Protein AF-A0A3D1IDY3-F1 (afdb_monomer_lite)

Foldseek 3Di:
DPPVVVVVVVVVVVVVVVVVVVPDDDDDPVVDPDCLPPPNPVDDDDPPDDPDADPVGDDDDD

Structure (mmCIF, N/CA/C/O backbone):
data_AF-A0A3D1IDY3-F1
#
_entry.id   AF-A0A3D1IDY3-F1
#
loop_
_atom_site.group_PDB
_atom_site.id
_atom_site.type_symbol
_atom_site.label_atom_id
_atom_site.label_alt_id
_atom_site.label_comp_id
_atom_site.label_asym_id
_atom_site.la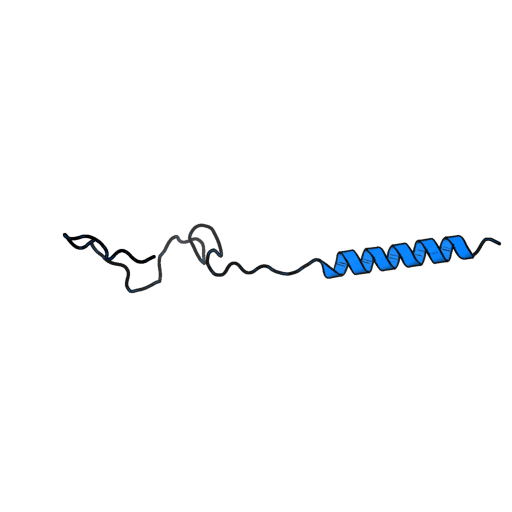bel_entity_id
_atom_site.label_seq_id
_atom_site.pdbx_PDB_ins_code
_atom_site.Cartn_x
_atom_site.Cartn_y
_atom_site.Cartn_z
_atom_site.occupancy
_atom_site.B_iso_or_equiv
_atom_site.auth_seq_id
_atom_site.auth_comp_id
_atom_site.auth_asym_id
_atom_site.auth_atom_id
_atom_site.pdbx_PDB_model_num
ATOM 1 N N . MET A 1 1 ? 43.758 -4.400 -49.480 1.00 52.31 1 MET A N 1
ATOM 2 C CA . MET A 1 1 ? 43.638 -4.481 -48.005 1.00 52.31 1 MET A CA 1
ATOM 3 C C . MET A 1 1 ? 42.585 -3.476 -47.524 1.00 52.31 1 MET A C 1
ATOM 5 O O . MET A 1 1 ? 42.924 -2.484 -46.902 1.00 52.31 1 MET A O 1
ATOM 9 N N . MET A 1 2 ? 41.308 -3.661 -47.890 1.00 54.81 2 MET A N 1
ATOM 10 C CA . MET A 1 2 ? 40.254 -2.652 -47.637 1.00 54.81 2 MET A CA 1
ATOM 11 C C . MET A 1 2 ? 38.848 -3.251 -47.426 1.00 54.81 2 MET A C 1
ATOM 13 O O . MET A 1 2 ? 37.873 -2.519 -47.325 1.00 54.81 2 MET A O 1
ATOM 17 N N . THR A 1 3 ? 38.726 -4.580 -47.331 1.00 53.56 3 THR A N 1
ATOM 18 C CA . THR A 1 3 ? 37.441 -5.291 -47.172 1.00 53.56 3 THR A CA 1
ATOM 19 C C . THR A 1 3 ? 37.177 -5.754 -45.731 1.00 53.56 3 THR A C 1
ATOM 21 O O . THR A 1 3 ? 36.028 -5.924 -45.336 1.00 53.56 3 THR A O 1
ATOM 24 N N . THR A 1 4 ? 38.216 -5.885 -44.899 1.00 56.28 4 THR A N 1
ATOM 25 C CA . THR A 1 4 ? 38.151 -6.411 -43.519 1.00 56.28 4 THR A CA 1
ATOM 26 C C . THR A 1 4 ? 37.553 -5.448 -42.489 1.00 56.28 4 THR A C 1
ATOM 28 O O . THR A 1 4 ? 37.083 -5.874 -41.437 1.00 56.28 4 THR A O 1
ATOM 31 N N . VAL A 1 5 ? 37.567 -4.138 -42.751 1.00 57.78 5 VAL A N 1
ATOM 32 C CA . VAL A 1 5 ? 37.044 -3.129 -41.810 1.00 57.78 5 VAL A CA 1
ATOM 33 C C . VAL A 1 5 ? 35.519 -3.023 -41.894 1.00 57.78 5 VAL A C 1
ATOM 35 O O . VAL A 1 5 ? 34.862 -2.861 -40.866 1.00 57.78 5 VAL A O 1
ATOM 38 N N . HIS A 1 6 ? 34.948 -3.163 -43.095 1.00 54.38 6 HIS A N 1
ATOM 39 C CA . HIS A 1 6 ? 33.498 -3.136 -43.309 1.00 54.38 6 HIS A CA 1
ATOM 40 C C . HIS A 1 6 ? 32.801 -4.360 -42.706 1.00 54.38 6 HIS A C 1
ATOM 42 O O . HIS A 1 6 ? 31.777 -4.205 -42.044 1.00 54.38 6 HIS A O 1
ATOM 48 N N . SER A 1 7 ? 33.387 -5.553 -42.850 1.00 60.94 7 SER A N 1
ATOM 49 C CA . SER A 1 7 ? 32.849 -6.783 -42.255 1.00 60.94 7 SER A CA 1
ATOM 50 C C . SER A 1 7 ? 32.890 -6.758 -40.728 1.00 60.94 7 SER A C 1
ATOM 52 O O . SER A 1 7 ? 31.938 -7.191 -40.089 1.00 60.94 7 SER A O 1
ATOM 54 N N . ARG A 1 8 ? 33.941 -6.172 -40.135 1.00 66.50 8 ARG A N 1
ATOM 55 C CA . ARG A 1 8 ? 34.050 -5.999 -38.681 1.00 66.50 8 ARG A CA 1
ATOM 56 C C . ARG A 1 8 ? 32.981 -5.043 -38.145 1.00 66.50 8 ARG A C 1
ATOM 58 O O . ARG A 1 8 ? 32.336 -5.340 -37.154 1.00 66.50 8 ARG A O 1
ATOM 65 N N . ARG A 1 9 ? 32.740 -3.908 -38.809 1.00 72.94 9 ARG A N 1
ATOM 66 C CA . ARG A 1 9 ? 31.675 -2.961 -38.410 1.00 72.94 9 ARG A CA 1
ATOM 67 C C . ARG A 1 9 ? 30.284 -3.595 -38.480 1.00 72.94 9 ARG A C 1
ATOM 69 O O . ARG A 1 9 ? 29.464 -3.345 -37.603 1.00 72.94 9 ARG A O 1
ATOM 76 N N . LEU A 1 10 ? 30.051 -4.436 -39.487 1.00 74.06 10 LEU A N 1
ATOM 77 C CA . LEU A 1 10 ? 28.800 -5.170 -39.640 1.00 74.06 10 LEU A CA 1
ATOM 78 C C . LEU A 1 10 ? 28.609 -6.212 -38.528 1.00 74.06 10 LEU A C 1
ATOM 80 O O . LEU A 1 10 ? 27.531 -6.258 -37.947 1.00 74.06 10 LEU A O 1
ATOM 84 N N . THR A 1 11 ? 29.650 -6.977 -38.170 1.00 79.88 11 THR A N 1
ATOM 85 C CA . THR A 1 11 ? 29.558 -7.982 -37.096 1.00 79.88 11 THR A CA 1
ATOM 86 C C . THR A 1 11 ? 29.310 -7.364 -35.723 1.00 79.88 11 THR A C 1
ATOM 88 O O . THR A 1 11 ? 28.458 -7.859 -34.985 1.00 79.88 11 THR A O 1
ATOM 91 N N . TRP A 1 12 ? 29.982 -6.256 -35.390 1.00 84.50 12 TRP A N 1
ATOM 92 C CA . TRP A 1 12 ? 29.709 -5.507 -34.156 1.00 84.50 12 TRP A CA 1
ATOM 93 C C . TRP A 1 12 ? 28.294 -4.916 -34.144 1.00 84.50 12 TRP A C 1
ATOM 95 O O . TRP A 1 12 ? 27.629 -4.959 -33.111 1.00 84.50 12 TRP A O 1
ATOM 105 N N . GLY A 1 13 ? 27.807 -4.432 -35.292 1.00 87.62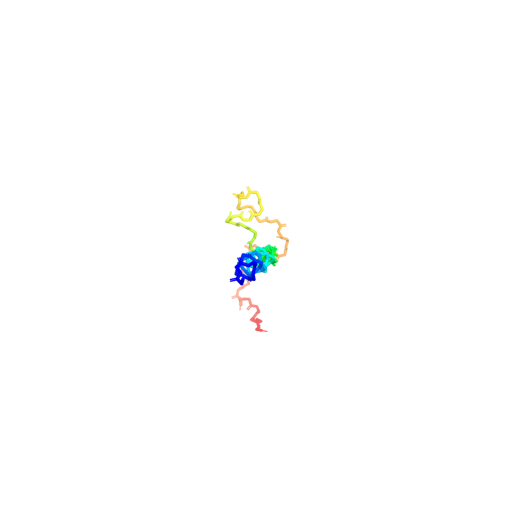 13 GLY A N 1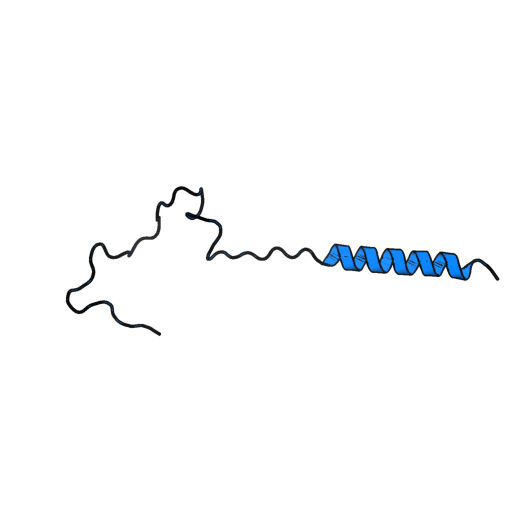
ATOM 106 C CA . GLY A 1 13 ? 26.434 -3.947 -35.438 1.00 87.62 13 GLY A CA 1
ATOM 107 C C . GLY A 1 13 ? 25.393 -5.038 -35.175 1.00 87.62 13 GLY A C 1
ATOM 108 O O . GLY A 1 13 ? 24.468 -4.827 -34.395 1.00 87.62 13 GLY A O 1
ATOM 109 N N . THR A 1 14 ? 25.573 -6.231 -35.750 1.00 86.81 14 THR A N 1
ATOM 110 C CA . THR A 1 14 ? 24.689 -7.380 -35.487 1.00 86.81 14 THR A CA 1
ATOM 111 C C . THR A 1 14 ? 24.773 -7.881 -34.049 1.00 86.81 14 THR A C 1
ATOM 113 O O . THR A 1 14 ? 23.742 -8.185 -33.459 1.00 86.81 14 THR A O 1
ATOM 116 N N . ALA A 1 15 ? 25.970 -7.939 -33.458 1.00 87.88 15 ALA A N 1
ATOM 117 C CA . ALA A 1 15 ? 26.136 -8.371 -32.072 1.00 87.88 15 ALA A CA 1
ATOM 118 C C . ALA A 1 15 ? 25.425 -7.420 -31.098 1.00 87.88 15 ALA A C 1
ATOM 120 O O . ALA A 1 15 ? 24.739 -7.877 -30.189 1.00 87.88 15 ALA A O 1
ATOM 121 N N . LEU A 1 16 ? 25.526 -6.106 -31.330 1.00 88.38 16 LEU A N 1
ATOM 122 C CA . LEU A 1 16 ? 24.836 -5.095 -30.530 1.00 88.38 16 LEU A CA 1
ATOM 123 C C . LEU A 1 16 ? 23.312 -5.179 -30.689 1.00 88.38 16 LEU A C 1
ATOM 125 O O . LEU A 1 16 ? 22.593 -5.104 -29.697 1.00 88.38 16 LEU A O 1
ATOM 129 N N . ALA A 1 17 ? 22.817 -5.377 -31.914 1.00 87.00 17 ALA A N 1
ATOM 130 C CA . ALA A 1 17 ? 21.387 -5.530 -32.175 1.00 87.00 17 ALA A CA 1
ATOM 131 C C . ALA A 1 17 ? 20.797 -6.768 -31.477 1.00 87.00 17 ALA A C 1
ATOM 133 O O . ALA A 1 17 ? 19.722 -6.685 -30.887 1.00 87.00 17 ALA A O 1
ATOM 134 N N . LEU A 1 18 ? 21.520 -7.893 -31.485 1.00 87.56 18 LEU A N 1
ATOM 135 C CA . LEU A 1 18 ? 21.123 -9.100 -30.757 1.00 87.56 18 LEU A CA 1
ATOM 136 C C . LEU A 1 18 ? 21.119 -8.865 -29.241 1.00 87.56 18 LEU A C 1
ATOM 138 O O . LEU A 1 18 ? 20.151 -9.221 -28.578 1.00 87.56 18 LEU A O 1
ATOM 142 N N . LEU A 1 19 ? 22.148 -8.206 -28.699 1.00 85.56 19 LEU A N 1
ATOM 143 C CA . LEU A 1 19 ? 22.227 -7.892 -27.268 1.00 85.56 19 LEU A CA 1
ATOM 144 C C . LEU A 1 19 ? 21.065 -7.004 -26.799 1.00 85.56 19 LEU A C 1
ATOM 146 O O . LEU A 1 19 ? 20.493 -7.245 -25.741 1.00 85.56 19 LEU A O 1
ATOM 150 N N . MET A 1 20 ? 20.694 -6.006 -27.605 1.00 83.31 20 MET A N 1
ATOM 151 C CA . MET A 1 20 ? 19.566 -5.111 -27.329 1.00 83.31 20 MET A CA 1
ATOM 152 C C . MET A 1 20 ? 18.210 -5.825 -27.435 1.00 83.31 20 MET A C 1
ATOM 154 O O . MET A 1 20 ? 17.289 -5.502 -26.689 1.00 83.31 20 MET A O 1
ATOM 158 N N . GLY A 1 21 ? 18.080 -6.802 -28.338 1.00 81.00 21 GLY A N 1
ATOM 159 C CA . GLY A 1 21 ? 16.852 -7.580 -28.521 1.00 81.00 21 GLY A CA 1
ATOM 160 C C . GLY A 1 21 ? 16.563 -8.579 -27.396 1.00 81.00 21 GLY A C 1
ATOM 161 O O . GLY A 1 21 ? 15.403 -8.899 -27.158 1.00 81.00 21 GLY A O 1
ATOM 162 N N . LEU A 1 22 ? 17.589 -9.046 -26.674 1.00 80.62 22 LEU A N 1
ATOM 163 C CA . LEU A 1 22 ? 17.435 -10.004 -25.569 1.00 80.62 22 LEU A CA 1
ATOM 164 C C . LEU A 1 22 ? 16.963 -9.371 -24.241 1.00 80.62 22 LEU A C 1
ATOM 166 O O . LEU A 1 22 ? 16.702 -10.096 -23.286 1.00 80.62 22 LEU A O 1
ATOM 170 N N . GLY A 1 23 ? 16.873 -8.040 -24.151 1.00 75.62 23 GLY A N 1
ATOM 171 C CA . GLY A 1 23 ? 16.726 -7.328 -22.875 1.00 75.62 23 GLY A CA 1
ATOM 172 C C . GLY A 1 23 ? 15.306 -7.150 -22.325 1.00 75.62 23 GLY A C 1
ATOM 173 O O . GLY A 1 23 ? 15.165 -6.588 -21.241 1.00 75.62 23 GLY A O 1
ATOM 174 N N . VAL A 1 24 ? 14.251 -7.575 -23.027 1.00 71.69 24 VAL A N 1
ATOM 175 C CA . VAL A 1 24 ? 12.869 -7.345 -22.566 1.00 71.69 24 VAL A CA 1
ATOM 176 C C . VAL A 1 24 ? 12.340 -8.582 -21.849 1.00 71.69 24 VAL A C 1
ATOM 178 O O . VAL A 1 24 ? 11.779 -9.484 -22.463 1.00 71.69 24 VAL A O 1
ATOM 181 N N . VAL A 1 25 ? 12.511 -8.607 -20.528 1.00 75.94 25 VAL A N 1
ATOM 182 C CA . VAL A 1 25 ? 11.798 -9.525 -19.632 1.00 75.94 25 VAL A CA 1
ATOM 183 C C . VAL A 1 25 ? 10.684 -8.761 -18.924 1.00 75.94 25 VAL A C 1
ATOM 185 O O . VAL A 1 25 ? 10.915 -7.708 -18.331 1.00 75.94 25 VAL A O 1
ATOM 188 N N . THR A 1 26 ? 9.455 -9.265 -19.011 1.00 75.56 26 THR A N 1
ATOM 189 C CA . THR A 1 26 ? 8.317 -8.713 -18.272 1.00 75.56 26 THR A CA 1
ATOM 190 C C . THR A 1 26 ? 8.438 -9.132 -16.812 1.00 75.56 26 THR A C 1
ATOM 192 O O . THR A 1 26 ? 8.366 -10.321 -16.506 1.00 75.56 26 THR A O 1
ATOM 195 N N . VAL A 1 27 ? 8.633 -8.173 -15.911 1.00 73.81 27 VAL A N 1
ATOM 196 C CA . VAL A 1 27 ? 8.544 -8.414 -14.467 1.00 73.81 27 VAL A CA 1
ATOM 197 C C . VAL A 1 27 ? 7.077 -8.260 -14.075 1.00 73.81 27 VAL A C 1
ATOM 199 O O . VAL A 1 27 ? 6.536 -7.159 -14.156 1.00 73.81 27 VAL A O 1
ATOM 202 N N . GLY A 1 28 ? 6.429 -9.369 -13.720 1.00 72.56 28 GLY A N 1
ATOM 203 C CA . GLY A 1 28 ? 5.106 -9.361 -13.100 1.00 72.56 28 GLY A CA 1
ATOM 204 C C . GLY A 1 28 ? 5.258 -9.124 -11.603 1.00 72.56 28 GLY A C 1
ATOM 205 O O . GLY A 1 28 ? 5.988 -9.858 -10.940 1.00 72.56 28 GLY A O 1
ATOM 206 N N . ALA A 1 29 ? 4.625 -8.077 -11.087 1.00 70.88 29 ALA A N 1
ATOM 207 C CA . ALA A 1 29 ? 4.436 -7.889 -9.656 1.00 70.88 29 ALA A CA 1
ATOM 208 C C . ALA A 1 29 ? 2.961 -8.163 -9.362 1.00 70.88 29 ALA A C 1
ATOM 210 O O . ALA A 1 29 ? 2.157 -7.233 -9.336 1.00 70.88 29 ALA A O 1
ATOM 211 N N . ASP A 1 30 ? 2.616 -9.441 -9.198 1.00 65.50 30 ASP A N 1
ATOM 212 C CA . ASP A 1 30 ? 1.235 -9.874 -8.933 1.00 65.50 30 ASP A CA 1
ATOM 213 C C . ASP A 1 30 ? 0.679 -9.208 -7.662 1.00 65.50 30 ASP A C 1
ATOM 215 O O . ASP A 1 30 ? -0.502 -8.885 -7.575 1.00 65.50 30 ASP A O 1
ATOM 219 N N . ASP A 1 31 ? 1.558 -8.905 -6.704 1.00 71.88 31 ASP A N 1
ATOM 220 C CA . ASP A 1 31 ? 1.198 -8.268 -5.437 1.00 71.88 31 ASP A CA 1
ATOM 221 C C . ASP A 1 31 ? 0.778 -6.791 -5.587 1.00 71.88 31 ASP A C 1
ATOM 223 O O . ASP A 1 31 ? 0.150 -6.228 -4.689 1.00 71.88 31 ASP A O 1
ATOM 227 N N . TRP A 1 32 ? 1.141 -6.126 -6.693 1.00 75.38 32 TRP A N 1
ATOM 228 C CA . TRP A 1 32 ? 0.801 -4.720 -6.933 1.00 75.38 32 TRP A CA 1
ATOM 229 C C . TRP A 1 32 ? 0.659 -4.428 -8.425 1.00 75.38 32 TRP A C 1
ATOM 231 O O . TRP A 1 32 ? 1.508 -3.790 -9.051 1.00 75.38 32 TRP A O 1
ATOM 241 N N . GLU A 1 33 ? -0.459 -4.853 -9.002 1.00 74.44 33 GLU A N 1
ATOM 242 C CA . GLU A 1 33 ? -0.715 -4.636 -10.425 1.00 74.44 33 GLU A CA 1
ATOM 243 C C . GLU A 1 33 ? -0.854 -3.141 -10.775 1.00 74.44 33 GLU A C 1
ATOM 245 O O . GLU A 1 33 ? -0.288 -2.666 -11.762 1.00 74.44 33 GLU A O 1
ATOM 250 N N . GLN A 1 34 ? -1.593 -2.360 -9.968 1.00 83.25 34 GLN A N 1
ATOM 251 C CA . GLN A 1 34 ? -1.777 -0.916 -10.174 1.00 83.25 34 GLN A CA 1
ATOM 252 C C . GLN A 1 34 ? -2.341 -0.176 -8.947 1.00 83.25 34 GLN A C 1
ATOM 254 O O . GLN A 1 34 ? -2.872 -0.767 -8.007 1.00 83.25 34 GLN A O 1
ATOM 259 N N . TRP A 1 35 ? -2.287 1.163 -8.987 1.00 84.38 35 TRP A N 1
ATOM 260 C CA . TRP A 1 35 ? -2.947 2.020 -7.995 1.00 84.38 35 TRP A CA 1
ATOM 261 C C . TRP A 1 35 ? -4.452 1.730 -7.937 1.00 84.38 35 TRP A C 1
ATOM 263 O O . TRP A 1 35 ? -5.131 1.837 -8.960 1.00 84.38 35 TRP A O 1
ATOM 273 N N . ARG A 1 36 ? -4.956 1.439 -6.727 1.00 87.38 36 ARG A N 1
ATOM 274 C CA . ARG A 1 36 ? -6.350 1.046 -6.431 1.00 87.38 36 ARG A CA 1
ATOM 275 C C . ARG A 1 36 ? -6.774 -0.334 -6.959 1.00 87.38 36 ARG A C 1
ATOM 277 O O . ARG A 1 36 ? -7.967 -0.540 -7.177 1.00 87.38 36 ARG A O 1
ATOM 284 N N . GLY A 1 37 ? -5.824 -1.257 -7.118 1.00 85.69 37 GLY A N 1
ATOM 285 C CA . GLY A 1 37 ? -6.096 -2.648 -7.492 1.00 85.69 37 GLY A CA 1
ATOM 286 C C . GLY A 1 37 ? -6.523 -2.805 -8.949 1.00 85.69 37 GLY A C 1
ATOM 287 O O . GLY A 1 37 ? -6.602 -1.821 -9.694 1.00 85.69 37 GLY A O 1
ATOM 288 N N . ALA A 1 38 ? -6.798 -4.039 -9.372 1.00 81.31 38 ALA A N 1
ATOM 289 C CA . ALA A 1 38 ? -7.357 -4.325 -10.692 1.00 81.31 38 ALA A CA 1
ATOM 290 C C . ALA A 1 38 ? -8.575 -3.414 -10.970 1.00 81.31 38 ALA A C 1
ATOM 292 O O . ALA A 1 38 ? -9.316 -3.035 -10.066 1.00 81.31 38 ALA A O 1
ATOM 293 N N . GLU A 1 39 ? -8.709 -2.934 -12.208 1.00 88.50 39 GLU A N 1
ATOM 294 C CA . GLU A 1 39 ? -9.735 -1.959 -12.637 1.00 88.50 39 GLU A CA 1
ATOM 295 C C . GLU A 1 39 ? -9.691 -0.543 -12.001 1.00 88.50 39 GLU A C 1
ATOM 297 O O . GLU A 1 39 ? -10.409 0.348 -12.452 1.00 88.50 39 GLU A O 1
ATOM 302 N N . ARG A 1 40 ? -8.809 -0.273 -11.023 1.00 88.94 40 ARG A N 1
ATOM 303 C CA . ARG A 1 40 ? -8.609 1.039 -10.354 1.00 88.94 40 ARG A CA 1
ATOM 304 C C . ARG A 1 40 ? -9.817 1.547 -9.567 1.00 88.94 40 ARG A C 1
ATOM 306 O O . ARG A 1 40 ? -9.925 2.745 -9.285 1.00 88.94 40 ARG A O 1
ATOM 313 N N . LEU A 1 41 ? -10.712 0.647 -9.177 1.00 92.06 41 LEU A N 1
ATOM 314 C CA . LEU A 1 41 ? -11.935 0.990 -8.454 1.00 92.06 41 LEU A CA 1
ATOM 315 C C . LEU A 1 41 ? -11.670 1.271 -6.970 1.00 92.06 41 LEU A C 1
ATOM 317 O O . LEU A 1 41 ? -12.381 2.063 -6.353 1.00 92.06 41 LEU A O 1
ATOM 321 N N . GLY A 1 42 ? -10.599 0.717 -6.396 1.00 88.12 42 GLY A N 1
ATOM 322 C CA . GLY A 1 42 ? -10.339 0.787 -4.954 1.00 88.12 42 GLY A CA 1
ATOM 323 C C . GLY A 1 42 ? -11.353 -0.026 -4.151 1.00 88.12 42 GLY A C 1
ATOM 324 O O . GLY A 1 42 ? -11.664 0.335 -3.021 1.00 88.12 42 GLY A O 1
ATOM 325 N N . VAL A 1 43 ? -11.898 -1.070 -4.774 1.00 87.69 43 VAL A N 1
ATOM 326 C CA . VAL A 1 43 ? -12.777 -2.050 -4.145 1.00 87.69 43 VAL A CA 1
ATOM 327 C C . VAL A 1 43 ? -11.922 -3.255 -3.791 1.00 87.69 43 VAL A C 1
ATOM 329 O O . VAL A 1 43 ? -11.148 -3.736 -4.615 1.00 87.69 43 VAL A O 1
ATOM 332 N N . TRP A 1 44 ? -12.043 -3.693 -2.547 1.00 84.62 44 TRP A N 1
ATOM 333 C CA . TRP A 1 44 ? -11.368 -4.872 -2.031 1.00 84.62 44 TRP A CA 1
ATOM 334 C C . TRP A 1 44 ? -12.252 -6.098 -2.283 1.00 84.62 44 TRP A C 1
ATOM 336 O O . TRP A 1 44 ? -13.450 -6.051 -1.995 1.00 84.62 44 TRP A O 1
ATOM 346 N N . HIS A 1 45 ? -11.691 -7.169 -2.842 1.00 85.56 45 HIS A N 1
ATOM 347 C CA . HIS A 1 45 ? -12.445 -8.370 -3.233 1.00 85.56 45 HIS A CA 1
ATOM 348 C C . HIS A 1 45 ? -12.102 -9.592 -2.372 1.00 85.56 45 HIS A C 1
ATOM 350 O O . HIS A 1 45 ? -12.770 -10.625 -2.459 1.00 85.56 45 HIS A O 1
ATOM 356 N N . GLU A 1 46 ? -11.077 -9.488 -1.532 1.00 84.88 46 GLU A N 1
ATOM 357 C CA . GLU A 1 46 ? -10.579 -10.568 -0.705 1.00 84.88 46 GLU A CA 1
ATOM 358 C C . GLU A 1 46 ? -11.449 -10.727 0.548 1.00 84.88 46 GLU A C 1
ATOM 360 O O . GLU A 1 46 ? -11.792 -9.764 1.237 1.00 84.88 46 GLU A O 1
ATOM 365 N N . GLY A 1 47 ? -11.805 -11.975 0.855 1.00 88.44 47 GLY A N 1
ATOM 366 C CA . GLY A 1 47 ? -12.522 -12.333 2.077 1.00 88.44 47 GLY A CA 1
ATOM 367 C C . GLY A 1 47 ? -11.596 -12.479 3.287 1.00 88.44 47 GLY A C 1
ATOM 368 O O . GLY A 1 47 ? -10.374 -12.413 3.178 1.00 88.44 47 GLY A O 1
ATOM 369 N N . GLY A 1 48 ? -12.183 -12.715 4.462 1.00 89.88 48 GLY A N 1
ATOM 370 C CA . GLY A 1 48 ? -11.424 -12.917 5.705 1.00 89.88 48 GLY A CA 1
ATOM 371 C C . GLY A 1 48 ? -10.844 -11.635 6.312 1.00 89.88 48 GLY A C 1
ATOM 372 O O . GLY A 1 48 ? -10.093 -11.711 7.283 1.00 89.88 48 GLY A O 1
ATOM 373 N N . ILE A 1 49 ? -11.205 -10.469 5.769 1.00 90.19 49 ILE A N 1
ATOM 374 C CA . ILE A 1 49 ? -10.940 -9.171 6.387 1.00 90.19 49 ILE A CA 1
ATOM 375 C C . ILE A 1 49 ? -11.821 -9.029 7.627 1.00 90.19 49 ILE A C 1
ATOM 377 O O . ILE A 1 49 ? -12.998 -9.386 7.623 1.00 90.19 49 ILE A O 1
ATOM 381 N N . LEU A 1 50 ? -11.229 -8.526 8.702 1.00 91.12 50 LEU A N 1
ATOM 382 C CA . LEU A 1 50 ? -11.942 -8.272 9.943 1.00 91.12 50 LEU A CA 1
ATOM 383 C C . LEU A 1 50 ? -12.779 -6.999 9.818 1.00 91.12 50 LEU A C 1
ATOM 385 O O . LEU A 1 50 ? -12.267 -5.959 9.416 1.00 91.12 50 LEU A O 1
ATOM 389 N N . GLU A 1 51 ? -14.036 -7.075 10.242 1.00 91.56 51 GLU A N 1
ATOM 390 C CA . GLU A 1 51 ? -14.925 -5.909 10.358 1.00 91.56 51 GLU A CA 1
ATOM 391 C C . GLU A 1 51 ? -14.523 -4.997 11.530 1.00 91.56 51 GLU A C 1
ATOM 393 O O . GLU A 1 51 ? -14.679 -3.778 11.485 1.00 91.56 51 GLU A O 1
ATOM 398 N N . SER A 1 52 ? -13.978 -5.588 12.595 1.00 94.12 52 SER A N 1
ATOM 399 C CA . SER A 1 52 ? -13.474 -4.882 13.770 1.00 94.12 52 SER A CA 1
ATOM 400 C C . SER A 1 52 ? -12.278 -5.616 14.358 1.00 94.12 52 SER A C 1
ATOM 402 O O . SER A 1 52 ? -12.207 -6.847 14.321 1.00 94.12 52 SER A O 1
ATOM 404 N N . PHE A 1 53 ? -11.348 -4.866 14.945 1.00 94.19 53 PHE A N 1
ATOM 405 C CA . PHE A 1 53 ? -10.259 -5.477 15.697 1.00 94.19 53 PHE A CA 1
ATOM 406 C C . PHE A 1 53 ? -10.772 -6.109 17.000 1.00 94.19 53 PHE A C 1
ATOM 408 O O . PHE A 1 53 ? -11.690 -5.557 17.609 1.00 94.19 53 PHE A O 1
ATOM 415 N N . PRO A 1 54 ? -10.190 -7.240 17.436 1.00 94.88 54 PRO A N 1
ATOM 416 C CA . PRO A 1 54 ? -10.419 -7.773 18.775 1.00 94.88 54 PRO A CA 1
ATOM 417 C C . PRO A 1 54 ? -9.959 -6.791 19.861 1.00 94.88 54 PRO A C 1
ATOM 419 O O . PRO A 1 54 ? -9.010 -6.035 19.644 1.00 94.88 54 PRO A O 1
ATOM 422 N N . ASP A 1 55 ? -10.584 -6.844 21.040 1.00 96.56 55 ASP A N 1
ATOM 423 C CA . ASP A 1 55 ? -10.239 -5.984 22.187 1.00 96.56 55 ASP A CA 1
ATOM 424 C C . ASP A 1 55 ? -8.794 -6.195 22.673 1.00 96.56 55 ASP A C 1
AT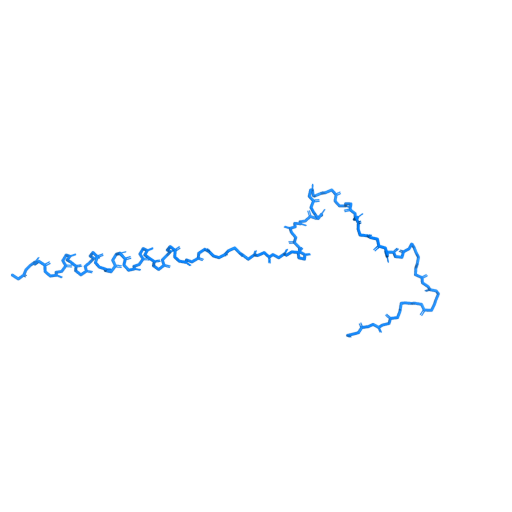OM 426 O O . ASP A 1 55 ? -8.131 -5.262 23.123 1.00 96.56 55 ASP A O 1
ATOM 430 N N . ASP A 1 56 ? -8.293 -7.425 22.567 1.00 95.81 56 ASP A N 1
ATOM 431 C CA . ASP A 1 56 ? -6.923 -7.825 22.891 1.00 95.81 56 ASP A CA 1
ATOM 432 C C . ASP A 1 56 ? -5.939 -7.637 21.721 1.00 95.81 56 ASP A C 1
ATOM 434 O O . ASP A 1 56 ? -4.738 -7.877 21.866 1.00 95.81 56 ASP A O 1
ATOM 438 N N . GLY A 1 57 ? -6.424 -7.142 20.579 1.00 94.62 57 GLY A N 1
ATOM 439 C CA . GLY A 1 57 ? -5.638 -6.862 19.384 1.00 94.62 57 GLY A CA 1
ATOM 440 C C . GLY A 1 57 ? -5.439 -8.068 18.461 1.00 94.62 57 GLY A C 1
ATOM 441 O O . GLY A 1 57 ? -5.996 -9.149 18.637 1.00 94.62 57 GLY A O 1
ATOM 442 N N . LEU A 1 58 ? -4.646 -7.869 17.405 1.00 94.12 58 LEU A N 1
ATOM 443 C CA . LEU A 1 58 ? -4.310 -8.935 16.462 1.00 94.12 58 LEU A CA 1
ATOM 444 C C . LEU A 1 58 ? -3.196 -9.830 17.00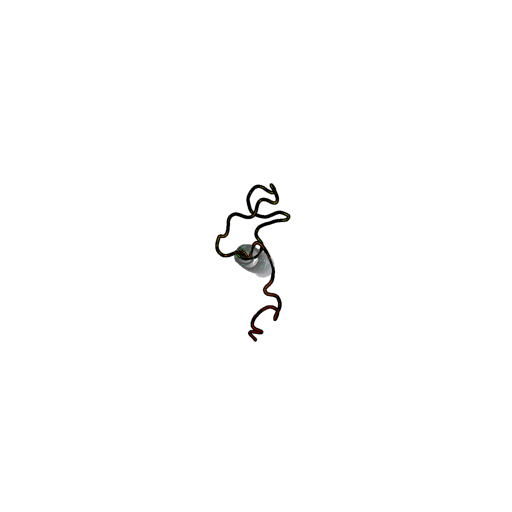1 1.00 94.12 58 LEU A C 1
ATOM 446 O O . LEU A 1 58 ? -2.227 -9.358 17.596 1.00 94.12 58 LEU A O 1
ATOM 450 N N . SER A 1 59 ? -3.272 -11.122 16.682 1.00 91.88 59 SER A N 1
ATOM 451 C CA . SER A 1 59 ? -2.143 -12.027 16.885 1.00 91.88 59 SER A CA 1
ATOM 452 C C . SER A 1 59 ? -0.949 -11.583 16.035 1.00 91.88 59 SER A C 1
ATOM 454 O O . SER A 1 59 ? -1.017 -11.593 14.805 1.00 91.88 59 SER A O 1
ATOM 456 N N . VAL A 1 60 ? 0.161 -11.232 16.684 1.00 92.94 60 VAL A N 1
ATOM 457 C CA . VAL A 1 60 ? 1.402 -10.850 16.000 1.00 92.94 60 VAL A CA 1
ATOM 458 C C . VAL A 1 60 ? 1.998 -12.071 15.298 1.00 92.94 60 VAL A C 1
ATOM 460 O O . VAL A 1 60 ? 2.248 -13.097 15.933 1.00 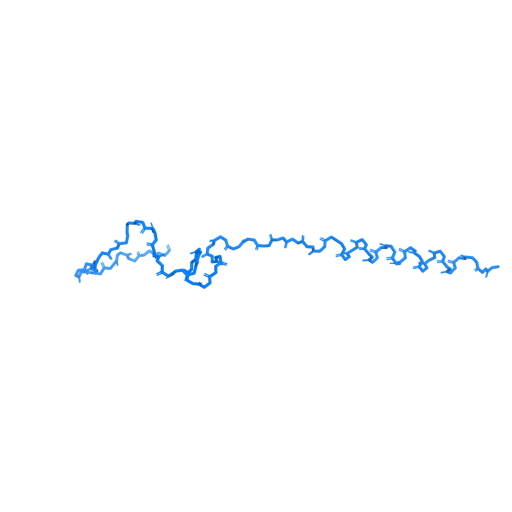92.94 60 VAL A O 1
ATOM 463 N N . ARG A 1 61 ? 2.249 -11.954 13.991 1.00 89.12 61 ARG A N 1
ATOM 464 C CA . ARG A 1 61 ? 3.014 -12.927 13.200 1.00 89.12 61 ARG A CA 1
ATOM 465 C C . ARG A 1 61 ? 4.191 -12.222 12.534 1.00 89.12 61 ARG A C 1
ATOM 467 O O . ARG A 1 61 ? 4.039 -11.092 12.078 1.00 89.12 61 ARG A O 1
ATOM 474 N N . TRP A 1 62 ? 5.338 -12.886 12.533 1.00 86.19 62 TRP A N 1
ATOM 475 C CA . TRP A 1 62 ? 6.586 -12.464 11.902 1.00 86.19 62 TRP A CA 1
ATOM 476 C C . TRP A 1 62 ? 7.057 -13.554 10.945 1.00 86.19 62 TRP A C 1
ATOM 478 O O . TRP A 1 62 ? 6.665 -14.725 11.164 1.00 86.19 62 TRP A O 1
#

Radius of gyration: 27.38 Å; chains: 1; bounding box: 59×15×71 Å

Secondary structure (DSSP, 8-state):
--SHHHHHHHHHHHHHHHHHHTT------GGGSSTTSGGG------S---SS--TT-PPP--

pLDDT: mean 81.05, std 11.74, range [52.31, 96.56]

Sequence (62 aa):
MMTTVHSRRLTWGTALALLMGLGVVTVGADDWEQWRGAERLGVWHEGGILESFPDDGLSVRW